Protein AF-A0AAV6ZUX5-F1 (afdb_monomer)

Nearest PDB structures (foldseek):
  8rql-assembly1_R  TM=8.426E-01  e=6.046E-04  Homo sapiens
  9iix-assembly1_R  TM=8.375E-01  e=1.359E-03  Homo sapiens
  8vy9-assembly1_R  TM=8.509E-01  e=1.879E-03  Homo sapiens
  8xqr-assembly1_R  TM=8.112E-01  e=4.965E-03  Clostridium perfringens
  8yky-assembly1_R  TM=6.836E-01  e=5.838E-03  Clostridium perfringens

Sequence (154 aa):
MACLVGFTVNLITVAANSMKWKSQRSLQTCDKIVSHLAISRGLYLVSVIFRISIFKFFPRLLKNYIFLSILYVLNMFLFHLSHWIVTVLCVFYCVRIVTYNCALCVFLRSRISTMVPWLVTTSLIMSLLSSLPLALKSINLYLVLQIIFFISIL

Radius of gyration: 20.75 Å; Cα contacts (8 Å, |Δi|>4): 82; chains: 1; bounding box: 53×32×58 Å

Mean predicted aligned error: 13.41 Å

pLDDT: mean 70.7, std 11.01, range [48.31, 89.06]

InterPro domains:
  IPR007960 Taste receptor type 2 [PF05296] (3-137)

Secondary structure (DSSP, 8-state):
-HHHHHHHHHHHHHHHHHHHHHHHS---HHHHHHHHHHHHHHHHHHHHHHHHHHHHH-HHHHT-HHHHHHHHHHHHHHHHHHHHHHHHHHHHHHHHHHTTS-THHHHHHHHHHHHHHHHHHHHHHHHHHHHHHHHHHHHHHHHHHHHHHHHHH-

Foldseek 3Di:
DVLVVLLVVLVVLLVVLVVVCVVVVDDDPLSVLSNVLSVLSNVLSVLVVVVVVCVVPPVVQCVPLVSVLVSVLSNQLSVLLNVLSVVVSVVVVVLVVCVVDDPVNVVCVVCVVVVVVVSVVVSVVVSCVVSVVSSVVSVVVVVVVVVVVVVVVD

Structure (mmCIF, N/CA/C/O backbone):
data_AF-A0AAV6ZUX5-F1
#
_entry.id   AF-A0AAV6ZUX5-F1
#
loop_
_atom_site.group_PDB
_atom_site.id
_atom_site.type_symbol
_atom_site.label_atom_id
_atom_site.label_alt_id
_atom_site.label_comp_id
_atom_site.label_asym_id
_atom_site.label_entity_id
_atom_site.label_seq_id
_atom_site.pdbx_PDB_ins_code
_atom_site.Cartn_x
_atom_site.Cartn_y
_atom_site.Cartn_z
_atom_site.occupancy
_atom_site.B_iso_or_equiv
_atom_site.auth_seq_id
_atom_site.auth_com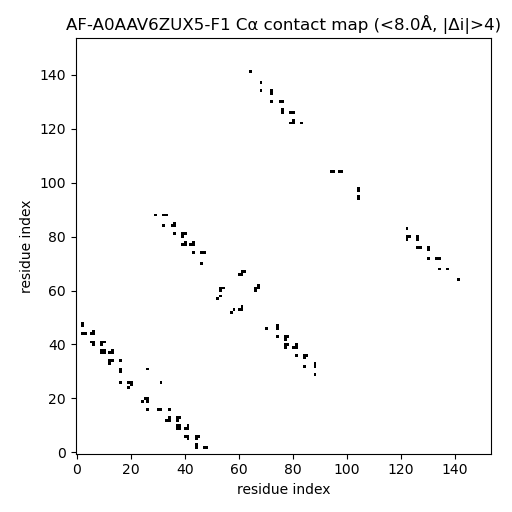p_id
_atom_site.auth_asym_id
_atom_site.auth_atom_id
_atom_site.pdbx_PDB_model_num
ATOM 1 N N . MET A 1 1 ? -12.814 0.149 -17.369 1.00 65.44 1 MET A N 1
ATOM 2 C CA . MET A 1 1 ? -13.900 0.601 -16.470 1.00 65.44 1 MET A CA 1
ATOM 3 C C . MET A 1 1 ? -13.677 0.161 -15.022 1.00 65.44 1 MET A C 1
ATOM 5 O O . MET A 1 1 ? -13.545 1.031 -14.173 1.00 65.44 1 MET A O 1
ATOM 9 N N . ALA A 1 2 ? -13.530 -1.139 -14.727 1.00 80.44 2 ALA A N 1
ATOM 10 C CA . ALA A 1 2 ? -13.401 -1.641 -13.347 1.00 80.44 2 ALA A CA 1
ATOM 11 C C . ALA A 1 2 ? -12.254 -1.016 -12.516 1.00 80.44 2 ALA A C 1
ATOM 13 O O . ALA A 1 2 ? -12.463 -0.659 -11.360 1.00 80.44 2 ALA A O 1
ATOM 14 N N . CYS A 1 3 ? -11.061 -0.817 -13.096 1.00 78.38 3 CYS A N 1
ATOM 15 C CA . CYS A 1 3 ? -9.922 -0.245 -12.362 1.00 78.38 3 CYS A CA 1
ATOM 16 C C . CYS A 1 3 ? -10.137 1.219 -11.947 1.00 78.38 3 CYS A C 1
ATOM 18 O O . CYS A 1 3 ? -9.718 1.611 -10.863 1.00 78.38 3 CYS A O 1
ATOM 20 N N . LEU A 1 4 ? -10.807 2.009 -12.793 1.00 79.88 4 LEU A N 1
ATOM 21 C CA . LEU A 1 4 ? -11.113 3.414 -12.511 1.00 79.88 4 LEU A CA 1
ATOM 22 C C . LEU A 1 4 ? -12.135 3.521 -11.382 1.00 79.88 4 LEU A C 1
ATOM 24 O O . LEU A 1 4 ? -11.906 4.252 -10.428 1.00 79.88 4 LEU A O 1
ATOM 28 N N . VAL A 1 5 ? -13.199 2.716 -11.441 1.00 86.56 5 VAL A N 1
ATOM 29 C CA . VAL A 1 5 ? -14.205 2.644 -10.371 1.00 86.56 5 VAL A CA 1
ATOM 30 C C . VAL A 1 5 ? -13.550 2.238 -9.051 1.00 86.56 5 VAL A C 1
ATOM 32 O O . VAL A 1 5 ? -13.749 2.900 -8.035 1.00 86.56 5 VAL A O 1
ATOM 35 N N . GLY A 1 6 ? -12.707 1.201 -9.071 1.00 84.50 6 GLY A N 1
ATOM 36 C CA . GLY A 1 6 ? -11.958 0.779 -7.890 1.00 84.50 6 GLY A CA 1
ATOM 37 C C . GLY A 1 6 ? -11.073 1.894 -7.330 1.00 84.50 6 GLY A C 1
ATOM 38 O O . GLY A 1 6 ? -11.035 2.096 -6.119 1.00 84.50 6 GLY A O 1
ATOM 39 N N . PHE A 1 7 ? -10.380 2.647 -8.186 1.00 85.94 7 PHE A N 1
ATOM 40 C CA . PHE A 1 7 ? -9.525 3.749 -7.749 1.00 85.94 7 PHE A CA 1
ATOM 41 C C . PHE A 1 7 ? -10.353 4.863 -7.101 1.00 85.94 7 PHE A C 1
ATOM 43 O O . PHE A 1 7 ? -10.042 5.279 -5.986 1.00 85.94 7 PHE A O 1
ATOM 50 N N . THR A 1 8 ? -11.449 5.275 -7.743 1.00 86.12 8 THR A N 1
ATOM 51 C CA . THR A 1 8 ? -12.352 6.311 -7.232 1.00 86.12 8 THR A CA 1
ATOM 52 C C . THR A 1 8 ? -12.942 5.932 -5.873 1.00 86.12 8 THR A C 1
ATOM 54 O O . THR A 1 8 ? -12.922 6.746 -4.954 1.00 86.12 8 THR A O 1
ATOM 57 N N . VAL A 1 9 ? -13.400 4.690 -5.696 1.00 89.00 9 VAL A N 1
ATOM 58 C CA . VAL A 1 9 ? -13.960 4.218 -4.415 1.00 89.00 9 VAL A CA 1
ATOM 59 C C . VAL A 1 9 ? -12.911 4.232 -3.298 1.00 89.00 9 VAL A C 1
ATOM 61 O O . VAL A 1 9 ? -13.180 4.710 -2.192 1.00 89.00 9 VAL A O 1
ATOM 64 N N . ASN A 1 10 ? -11.697 3.749 -3.579 1.00 88.56 10 ASN A N 1
ATOM 65 C CA . ASN A 1 10 ? -10.609 3.776 -2.601 1.00 88.56 10 ASN A CA 1
ATOM 66 C C . ASN A 1 10 ? -10.205 5.221 -2.255 1.00 88.56 10 ASN A C 1
ATOM 68 O O . ASN A 1 10 ? -9.991 5.529 -1.083 1.00 88.56 10 ASN A O 1
ATOM 72 N N . LEU A 1 11 ? -10.182 6.126 -3.239 1.00 89.06 11 LEU A N 1
ATOM 73 C CA . LEU A 1 11 ? -9.889 7.545 -3.032 1.00 89.06 11 LEU A CA 1
ATOM 74 C C . LEU A 1 11 ? -10.937 8.225 -2.139 1.00 89.06 11 LEU A C 1
ATOM 76 O O . LEU A 1 11 ? -10.575 8.914 -1.186 1.00 89.06 11 LEU A O 1
ATOM 80 N N . ILE A 1 12 ? -12.227 7.982 -2.395 1.00 89.06 12 ILE A N 1
ATOM 81 C CA . ILE A 1 12 ? -13.328 8.500 -1.567 1.00 89.06 12 ILE A CA 1
ATOM 82 C C . ILE A 1 12 ? -13.199 7.992 -0.126 1.00 89.06 12 ILE A C 1
ATOM 84 O O . ILE A 1 12 ? -13.364 8.764 0.816 1.00 89.06 12 ILE A O 1
ATOM 88 N N . THR A 1 13 ? -12.843 6.719 0.058 1.00 88.00 13 THR A N 1
ATOM 89 C CA . THR A 1 13 ? -12.657 6.117 1.390 1.00 88.00 13 THR A CA 1
ATOM 90 C C . THR A 1 13 ? -11.538 6.812 2.173 1.00 88.00 13 THR A C 1
ATOM 92 O O . THR A 1 13 ? -11.719 7.172 3.339 1.00 88.00 13 THR A O 1
ATOM 95 N N . VAL A 1 14 ? -10.394 7.067 1.528 1.00 88.94 14 VAL A N 1
ATOM 96 C CA . VAL A 1 14 ? -9.266 7.789 2.144 1.00 88.94 14 VAL A CA 1
ATOM 97 C C . VAL A 1 14 ? -9.637 9.236 2.467 1.00 88.94 14 VAL A C 1
ATOM 99 O O . VAL A 1 14 ? -9.303 9.726 3.551 1.00 88.94 14 VAL A O 1
ATOM 102 N N . ALA A 1 15 ? -10.351 9.916 1.567 1.00 88.25 15 ALA A N 1
ATOM 103 C CA . ALA A 1 15 ? -10.801 11.287 1.780 1.00 88.25 15 ALA A CA 1
ATOM 104 C C . ALA A 1 15 ? -11.783 11.376 2.958 1.00 88.25 15 ALA A C 1
ATOM 106 O O . ALA A 1 15 ? -11.604 12.205 3.851 1.00 88.25 15 ALA A O 1
ATOM 107 N N . ALA A 1 16 ? -12.768 10.477 3.018 1.00 87.31 16 ALA A N 1
ATOM 108 C CA . ALA A 1 16 ? -13.743 10.412 4.102 1.00 87.31 16 ALA A CA 1
AT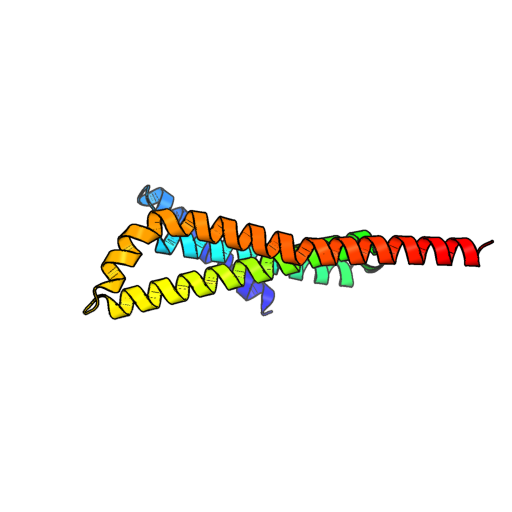OM 109 C C . ALA A 1 16 ? -13.073 10.180 5.465 1.00 87.31 16 ALA A C 1
ATOM 111 O O . ALA A 1 16 ? -13.369 10.887 6.432 1.00 87.31 16 ALA A O 1
ATOM 112 N N . ASN A 1 17 ? -12.122 9.246 5.542 1.00 85.12 17 ASN A N 1
ATOM 113 C CA . ASN A 1 17 ? -11.399 8.975 6.785 1.00 85.12 17 ASN A CA 1
ATOM 114 C C . ASN A 1 17 ? -10.458 10.127 7.175 1.00 85.12 17 ASN A C 1
ATOM 116 O O . ASN A 1 17 ? -10.343 10.451 8.355 1.00 85.12 17 ASN A O 1
ATOM 120 N N . SER A 1 18 ? -9.847 10.808 6.205 1.00 82.19 18 SER A N 1
ATOM 121 C CA . SER A 1 18 ? -9.047 12.015 6.461 1.00 82.19 18 SER A CA 1
ATOM 122 C C . SER A 1 18 ? -9.899 13.171 7.002 1.00 82.19 18 SER A C 1
ATOM 124 O O . SER A 1 18 ? -9.487 13.861 7.935 1.00 82.19 18 SER A O 1
ATOM 126 N N . MET A 1 19 ? -11.115 13.359 6.477 1.00 84.12 19 MET A N 1
ATOM 127 C CA . MET A 1 19 ? -12.057 14.368 6.979 1.00 84.12 19 MET A CA 1
ATOM 128 C C . MET A 1 19 ? -12.526 14.054 8.404 1.00 84.12 19 MET A C 1
ATOM 130 O O . MET A 1 19 ? -12.530 14.947 9.254 1.00 84.12 19 MET A O 1
ATOM 134 N N . LYS A 1 20 ? -12.842 12.785 8.700 1.00 84.62 20 LYS A N 1
ATOM 135 C CA . LYS A 1 20 ? -13.159 12.337 10.067 1.00 84.62 20 LYS A CA 1
ATOM 136 C C . LYS A 1 20 ? -12.007 12.602 11.028 1.00 84.62 20 LYS A C 1
ATOM 138 O O . LYS A 1 20 ? -12.232 13.129 12.112 1.00 84.62 20 LYS A O 1
ATOM 143 N N . TRP A 1 21 ? -10.774 12.305 10.618 1.00 82.69 21 TRP A N 1
ATOM 144 C CA . TRP A 1 21 ? -9.594 12.587 11.433 1.00 82.69 21 TRP A CA 1
ATOM 145 C C . TRP A 1 21 ? -9.432 14.079 11.719 1.00 82.69 21 TRP A C 1
ATOM 147 O O . TRP A 1 21 ? -9.181 14.459 12.861 1.00 82.69 21 TRP A O 1
ATOM 157 N N . LYS A 1 22 ? -9.635 14.932 10.709 1.00 81.88 22 LYS A N 1
ATOM 158 C CA . LYS A 1 22 ? -9.562 16.389 10.866 1.00 81.88 22 LYS A CA 1
ATOM 159 C C . LYS A 1 22 ? -10.640 16.923 11.817 1.00 81.88 22 LYS A C 1
ATOM 161 O O . LYS A 1 22 ? -10.363 17.842 12.580 1.00 81.88 22 LYS A O 1
ATOM 166 N N . SER A 1 23 ? -11.838 16.337 11.789 1.00 84.25 23 SER A N 1
ATOM 167 C CA . SER A 1 23 ? -12.966 16.728 12.644 1.00 84.25 23 SER A CA 1
ATOM 168 C C . SER A 1 23 ? -12.839 16.215 14.086 1.00 84.25 23 SER A C 1
ATOM 170 O O . SER A 1 23 ? -13.053 16.977 15.021 1.00 84.25 23 SER A O 1
ATOM 172 N N . GLN A 1 24 ? -12.466 14.948 14.284 1.00 80.88 24 GLN A N 1
ATOM 173 C CA . GLN A 1 24 ? -12.505 14.275 15.592 1.00 80.88 24 GLN A CA 1
ATOM 174 C C . GLN A 1 24 ? -11.127 14.162 16.270 1.00 80.88 24 GLN A C 1
ATOM 176 O O . GLN A 1 24 ? -11.029 13.628 17.375 1.00 80.88 24 GLN A O 1
ATOM 181 N N . ARG A 1 25 ? -10.046 14.596 15.596 1.00 73.12 25 ARG A N 1
ATOM 182 C CA . ARG A 1 25 ? -8.616 14.455 15.970 1.00 73.12 25 ARG A CA 1
ATOM 183 C C . ARG A 1 25 ? -8.137 13.041 16.324 1.00 73.12 25 ARG A C 1
ATOM 185 O O . ARG A 1 25 ? -6.951 12.833 16.570 1.00 73.12 25 ARG A O 1
ATOM 192 N N . SER A 1 26 ? -9.013 12.048 16.276 1.00 71.25 26 SER A N 1
ATOM 193 C CA . SER A 1 26 ? -8.722 10.643 16.509 1.00 71.25 26 SER A CA 1
ATOM 194 C C . SER A 1 26 ? -9.520 9.796 15.522 1.00 71.25 26 SER A C 1
ATOM 196 O O . SER A 1 26 ? -10.641 10.132 15.154 1.00 71.25 26 SER A O 1
ATOM 198 N N . LEU A 1 27 ? -8.906 8.716 15.044 1.00 73.88 27 LEU A N 1
ATOM 199 C CA . LEU A 1 27 ? -9.560 7.717 14.203 1.00 73.88 27 LEU A CA 1
ATOM 200 C C . LEU A 1 27 ? -9.707 6.436 15.009 1.00 73.88 27 LEU A C 1
ATOM 202 O O . LEU A 1 27 ? -8.740 5.998 15.648 1.00 73.88 27 LEU A O 1
ATOM 206 N N . GLN A 1 28 ? -10.882 5.811 14.932 1.00 75.44 28 GLN A N 1
ATOM 207 C CA . GLN A 1 28 ? -11.065 4.470 15.471 1.00 75.44 28 GLN A CA 1
ATOM 208 C C . GLN A 1 28 ? -10.094 3.504 14.780 1.00 75.44 28 GLN A C 1
ATOM 210 O O . GLN A 1 28 ? -9.753 3.669 13.607 1.00 75.44 28 GLN A O 1
ATOM 215 N N . THR A 1 29 ? -9.649 2.468 15.492 1.00 69.56 29 THR A N 1
ATOM 216 C CA . THR A 1 29 ? -8.701 1.477 14.953 1.00 69.56 29 THR A CA 1
ATOM 217 C C . THR A 1 29 ? -9.207 0.843 13.653 1.00 69.56 29 THR A C 1
ATOM 219 O O . THR A 1 29 ? -8.424 0.629 12.733 1.00 69.56 29 THR A O 1
ATOM 222 N N . CYS A 1 30 ? -10.522 0.636 13.532 1.00 70.88 30 CYS A N 1
ATOM 223 C CA . CYS A 1 30 ? -11.160 0.151 12.309 1.00 70.88 30 CYS A CA 1
ATOM 224 C C . CYS A 1 30 ? -10.968 1.120 11.130 1.00 70.88 30 CYS A C 1
ATOM 226 O O . CYS A 1 30 ? -10.514 0.704 10.067 1.00 70.88 30 CYS A O 1
ATOM 228 N N . ASP A 1 31 ? -11.232 2.416 11.325 1.00 76.00 31 ASP A N 1
ATOM 229 C CA . ASP A 1 31 ? -11.064 3.429 10.276 1.00 76.00 31 ASP A CA 1
ATOM 230 C C . ASP A 1 31 ? -9.593 3.562 9.851 1.00 76.00 31 ASP A C 1
ATOM 232 O O . ASP A 1 31 ? -9.298 3.771 8.675 1.00 76.00 31 ASP A O 1
ATOM 236 N N . LYS A 1 32 ? -8.647 3.368 10.781 1.00 76.38 32 LYS A N 1
ATOM 237 C CA . LYS A 1 32 ? -7.208 3.330 10.466 1.00 76.38 32 LYS A CA 1
ATOM 238 C C . LYS A 1 32 ? -6.846 2.148 9.563 1.00 76.38 32 LYS A C 1
ATOM 240 O O . LYS A 1 32 ? -6.117 2.349 8.590 1.00 76.38 32 LYS A O 1
ATOM 245 N N . ILE A 1 33 ? -7.346 0.945 9.858 1.00 75.69 33 ILE A N 1
ATOM 246 C CA . ILE A 1 33 ? -7.097 -0.261 9.046 1.00 75.69 33 ILE A CA 1
ATOM 247 C C . ILE A 1 33 ? -7.731 -0.101 7.657 1.00 75.69 33 ILE A C 1
ATOM 249 O O . ILE A 1 33 ? -7.073 -0.356 6.649 1.00 75.69 33 ILE A O 1
ATOM 253 N N . VAL A 1 34 ? -8.972 0.392 7.591 1.00 79.06 34 VAL A N 1
ATOM 254 C CA . VAL A 1 34 ? -9.675 0.656 6.325 1.00 79.06 34 VAL A CA 1
ATOM 255 C C . VAL A 1 34 ? -8.938 1.702 5.483 1.00 79.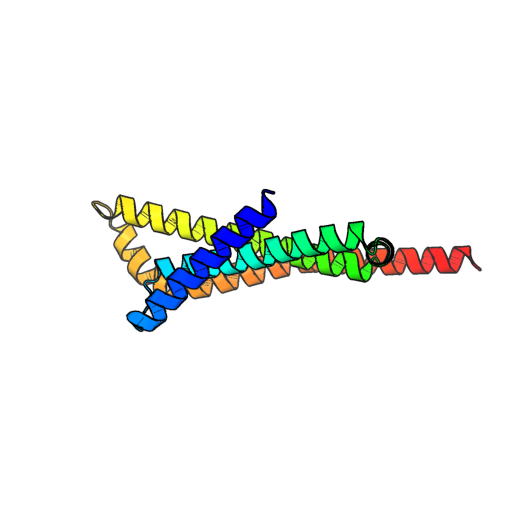06 34 VAL A C 1
ATOM 257 O O . VAL A 1 34 ? -8.796 1.515 4.276 1.00 79.06 34 VAL A O 1
ATOM 260 N N . SER A 1 35 ? -8.394 2.758 6.094 1.00 78.38 35 SER A N 1
ATOM 261 C CA . SER A 1 35 ? -7.552 3.728 5.381 1.00 78.38 35 SER A CA 1
ATOM 262 C C . SER A 1 35 ? -6.285 3.097 4.805 1.00 78.38 35 SER A C 1
ATOM 264 O O . SER A 1 35 ? -5.967 3.342 3.645 1.00 78.38 35 SER A O 1
ATOM 266 N N . HIS A 1 36 ? -5.578 2.256 5.568 1.00 78.19 36 HIS A N 1
ATOM 267 C CA . HIS A 1 36 ? -4.383 1.565 5.064 1.00 78.19 36 HIS A CA 1
ATOM 268 C C . HIS A 1 36 ? -4.723 0.624 3.903 1.00 78.19 36 HIS A C 1
ATOM 270 O O . HIS A 1 36 ? -4.006 0.594 2.900 1.00 78.19 36 HIS A O 1
ATOM 276 N N . LEU A 1 37 ? -5.847 -0.094 4.001 1.00 79.56 37 LEU A N 1
ATOM 277 C CA . LEU A 1 37 ? -6.347 -0.943 2.924 1.00 79.56 37 LEU A CA 1
ATOM 278 C C . LEU A 1 37 ? -6.641 -0.135 1.656 1.00 79.56 37 LEU A C 1
ATOM 280 O O . LEU A 1 37 ? -6.216 -0.522 0.566 1.00 79.56 37 LEU A O 1
ATOM 284 N N . ALA A 1 38 ? -7.357 0.982 1.800 1.00 86.38 38 ALA A N 1
ATOM 285 C CA . ALA A 1 38 ? -7.750 1.837 0.688 1.00 86.38 38 ALA A CA 1
ATOM 286 C C . ALA A 1 38 ? -6.530 2.474 0.002 1.00 86.38 38 ALA A C 1
ATOM 288 O O . ALA A 1 38 ? -6.464 2.495 -1.226 1.00 86.38 38 ALA A O 1
ATOM 289 N N . ILE A 1 39 ? -5.523 2.906 0.770 1.00 82.81 39 ILE A N 1
ATOM 290 C CA . ILE A 1 39 ? -4.253 3.414 0.228 1.00 82.81 39 ILE A CA 1
ATOM 291 C C . ILE A 1 39 ? -3.518 2.308 -0.539 1.00 82.81 39 ILE A C 1
ATOM 293 O O . ILE A 1 39 ? -3.154 2.507 -1.697 1.00 82.81 39 ILE A O 1
ATOM 297 N N . SER A 1 40 ? -3.342 1.128 0.064 1.00 77.69 40 SER A N 1
ATOM 298 C CA . SER A 1 40 ? -2.655 -0.006 -0.572 1.00 77.69 40 SER A CA 1
ATOM 299 C C . SER A 1 40 ? -3.325 -0.425 -1.887 1.00 77.69 40 SER A C 1
ATOM 301 O O . SER A 1 40 ? -2.658 -0.539 -2.920 1.00 77.69 40 SER A O 1
ATOM 303 N N . ARG A 1 41 ? -4.656 -0.583 -1.884 1.00 82.25 41 ARG A N 1
ATOM 304 C CA . ARG A 1 41 ? -5.429 -0.924 -3.089 1.00 82.25 41 ARG A CA 1
ATOM 305 C C . ARG A 1 41 ? -5.430 0.195 -4.124 1.00 82.25 41 ARG A C 1
ATOM 307 O O . ARG A 1 41 ? -5.361 -0.092 -5.317 1.00 82.25 41 ARG A O 1
ATOM 314 N N . GLY A 1 42 ? -5.475 1.451 -3.686 1.00 82.88 42 GLY A N 1
ATOM 315 C CA . GLY A 1 42 ? -5.357 2.613 -4.561 1.00 82.88 42 GLY A CA 1
ATOM 316 C C . GLY A 1 42 ? -4.027 2.620 -5.311 1.00 82.88 42 GLY A C 1
ATOM 317 O O . GLY A 1 42 ? -4.021 2.697 -6.538 1.00 82.88 42 GLY A O 1
ATOM 318 N N . LEU A 1 43 ? -2.910 2.444 -4.599 1.00 81.50 43 LEU A N 1
ATOM 319 C CA . LEU A 1 43 ? -1.570 2.369 -5.193 1.00 81.50 43 LEU A CA 1
ATOM 320 C C . LEU A 1 43 ? -1.434 1.196 -6.172 1.00 81.50 43 LEU A C 1
ATOM 322 O O . LEU A 1 43 ? -0.876 1.363 -7.258 1.00 81.50 43 LEU A O 1
ATOM 326 N N . TYR A 1 44 ? -1.985 0.029 -5.828 1.00 80.88 44 TYR A N 1
ATOM 327 C CA . TYR A 1 44 ? -2.020 -1.121 -6.732 1.00 80.88 44 TYR A CA 1
ATOM 328 C C . TYR A 1 44 ? -2.768 -0.791 -8.033 1.00 80.88 44 TYR A C 1
ATOM 330 O O . TYR A 1 44 ? -2.247 -1.009 -9.126 1.00 80.88 44 TYR A O 1
ATOM 338 N N . LEU A 1 45 ? -3.965 -0.207 -7.931 1.00 84.50 45 LEU A N 1
ATOM 339 C CA . LEU A 1 45 ? -4.778 0.158 -9.094 1.00 84.50 45 LEU A CA 1
ATOM 340 C C . LEU A 1 45 ? -4.106 1.222 -9.965 1.00 84.50 45 LEU A C 1
ATOM 342 O O . LEU A 1 45 ? -4.138 1.099 -11.189 1.00 84.50 45 LEU A O 1
ATOM 346 N N . VAL A 1 46 ? -3.446 2.213 -9.361 1.00 86.06 46 VAL A N 1
ATOM 347 C CA . VAL A 1 46 ? -2.630 3.197 -10.092 1.00 86.06 46 VAL A CA 1
ATOM 348 C C . VAL A 1 46 ? -1.499 2.501 -10.847 1.00 86.06 46 VAL A C 1
ATOM 350 O O . VAL A 1 46 ? -1.304 2.775 -12.028 1.00 86.06 46 VAL A O 1
ATOM 353 N N . SER A 1 47 ? -0.802 1.553 -10.217 1.00 80.75 47 SER A N 1
ATOM 354 C CA . SER A 1 47 ? 0.278 0.790 -10.857 1.00 80.75 47 SER A CA 1
ATOM 355 C C . SER A 1 47 ? -0.214 -0.079 -12.026 1.00 80.75 47 SER A C 1
ATOM 357 O O . SER A 1 47 ? 0.456 -0.203 -13.056 1.00 80.75 47 SER A O 1
ATOM 359 N N . VAL A 1 48 ? -1.421 -0.643 -11.921 1.00 82.44 48 VAL A N 1
ATOM 360 C CA . VAL A 1 48 ? -2.080 -1.374 -13.017 1.00 82.44 48 VAL A CA 1
ATOM 361 C C . VAL A 1 48 ? -2.449 -0.437 -14.168 1.00 82.44 48 VAL A C 1
ATOM 363 O O . VAL A 1 48 ? -2.108 -0.727 -15.315 1.00 82.44 48 VAL A O 1
ATOM 366 N N . ILE A 1 49 ? -3.091 0.700 -13.880 1.00 86.25 49 ILE A N 1
ATOM 367 C CA . ILE A 1 49 ? -3.451 1.704 -14.895 1.00 86.25 49 ILE A CA 1
ATOM 368 C C . ILE A 1 49 ? -2.190 2.221 -15.596 1.00 86.25 49 ILE A C 1
ATOM 370 O O . ILE A 1 49 ? -2.156 2.297 -16.822 1.00 86.25 49 ILE A O 1
ATOM 374 N N . PHE A 1 50 ? -1.130 2.496 -14.837 1.00 84.06 50 PHE A N 1
ATOM 375 C CA . PHE A 1 50 ? 0.155 2.942 -15.364 1.00 84.06 50 PHE A CA 1
ATOM 376 C C . PHE A 1 50 ? 0.772 1.921 -16.327 1.00 84.06 50 P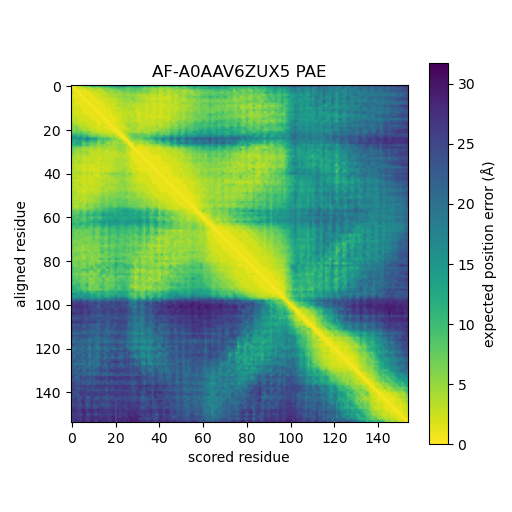HE A C 1
ATOM 378 O O . PHE A 1 50 ? 1.176 2.290 -17.429 1.00 84.06 50 PHE A O 1
ATOM 385 N N . ARG A 1 51 ? 0.771 0.625 -15.982 1.00 80.38 51 ARG A N 1
ATOM 386 C CA . ARG A 1 51 ? 1.235 -0.437 -16.894 1.00 80.38 51 ARG A CA 1
ATOM 387 C C . ARG A 1 51 ? 0.426 -0.507 -18.184 1.00 80.38 51 ARG A C 1
ATOM 389 O O . ARG A 1 51 ? 1.020 -0.624 -19.252 1.00 80.38 51 ARG A O 1
ATOM 396 N N . ILE A 1 52 ? -0.902 -0.420 -18.098 1.00 84.12 52 ILE A N 1
ATOM 397 C CA . ILE A 1 52 ? -1.784 -0.436 -19.277 1.00 84.12 52 ILE A CA 1
ATOM 398 C C . ILE A 1 52 ? -1.489 0.774 -20.176 1.00 84.12 52 ILE A C 1
ATOM 400 O O . ILE A 1 52 ? -1.393 0.631 -21.396 1.00 84.12 52 ILE A O 1
ATOM 404 N N . SER A 1 53 ? -1.283 1.952 -19.584 1.00 84.06 53 SER A N 1
ATOM 405 C CA . SER A 1 53 ? -0.905 3.163 -20.315 1.00 84.06 53 SER A CA 1
ATOM 406 C C . SER A 1 53 ? 0.458 3.018 -20.996 1.00 84.06 53 SER A C 1
ATOM 408 O O . SER A 1 53 ? 0.571 3.307 -22.185 1.00 84.06 53 SER A O 1
ATOM 410 N N . ILE A 1 54 ? 1.482 2.505 -20.304 1.00 82.00 54 ILE A N 1
ATOM 411 C CA . ILE A 1 54 ? 2.797 2.258 -20.918 1.00 82.00 54 ILE A CA 1
ATOM 412 C C . ILE A 1 54 ? 2.683 1.247 -22.058 1.00 82.00 54 ILE A C 1
ATOM 414 O O . ILE A 1 54 ? 3.270 1.464 -23.112 1.00 82.00 54 ILE A O 1
ATOM 418 N N . PHE A 1 55 ? 1.909 0.175 -21.890 1.00 80.56 55 PHE A N 1
ATOM 419 C CA . PHE A 1 55 ? 1.702 -0.808 -22.953 1.00 80.56 55 PHE A CA 1
ATOM 420 C C . PHE A 1 55 ? 1.120 -0.176 -24.218 1.00 80.56 55 PHE A C 1
ATOM 422 O O . PHE A 1 55 ? 1.558 -0.492 -25.322 1.00 80.56 55 PHE A O 1
ATOM 429 N N . LYS A 1 56 ? 0.178 0.755 -24.053 1.00 82.25 56 LYS A N 1
ATOM 430 C CA . LYS A 1 56 ? -0.509 1.408 -25.167 1.00 82.25 56 LYS A CA 1
ATOM 431 C C . LYS A 1 56 ? 0.322 2.506 -25.837 1.00 82.25 56 LYS A C 1
ATOM 433 O O . LYS A 1 56 ? 0.302 2.608 -27.058 1.00 82.25 56 LYS A O 1
ATOM 438 N N . PHE A 1 57 ? 1.026 3.327 -25.058 1.00 83.75 57 PHE A N 1
ATOM 439 C CA . PHE A 1 57 ? 1.718 4.520 -25.567 1.00 83.75 57 PHE A CA 1
ATOM 440 C C . PHE A 1 57 ? 3.224 4.319 -25.773 1.00 83.75 57 PHE A C 1
ATOM 442 O O . PHE A 1 57 ? 3.806 4.913 -26.676 1.00 83.75 57 PHE A O 1
ATOM 449 N N . PHE A 1 58 ? 3.864 3.464 -24.973 1.00 81.25 58 PHE A N 1
ATOM 450 C CA . PHE A 1 58 ? 5.316 3.263 -24.972 1.00 81.25 58 PHE A CA 1
ATOM 451 C C . PHE A 1 58 ? 5.701 1.779 -24.818 1.00 81.25 58 PHE A C 1
ATOM 453 O O . PHE A 1 58 ? 6.430 1.414 -23.890 1.00 81.25 58 PHE A O 1
ATOM 460 N N . PRO A 1 59 ? 5.287 0.894 -25.747 1.00 77.25 59 PRO A N 1
ATOM 461 C CA . PRO A 1 59 ? 5.529 -0.548 -25.636 1.00 77.25 59 PRO A CA 1
ATOM 462 C C . PRO A 1 59 ? 7.022 -0.917 -25.591 1.00 77.25 59 PRO A C 1
ATOM 464 O O . PRO A 1 59 ? 7.390 -1.962 -25.058 1.00 77.25 59 PRO A O 1
ATOM 467 N N . ARG A 1 60 ? 7.913 -0.049 -26.098 1.00 74.94 60 ARG A N 1
ATOM 468 C CA . ARG A 1 60 ? 9.373 -0.242 -26.023 1.00 74.94 60 ARG A CA 1
ATOM 469 C C . ARG A 1 60 ? 9.907 -0.197 -24.589 1.00 74.94 60 ARG A C 1
ATOM 471 O O . ARG A 1 60 ? 10.864 -0.902 -24.300 1.00 74.94 60 ARG A O 1
ATOM 478 N N . LEU A 1 61 ? 9.280 0.561 -23.686 1.00 68.56 61 LEU A N 1
ATOM 479 C CA . LEU A 1 61 ? 9.692 0.613 -22.277 1.00 68.56 61 LEU A CA 1
ATOM 480 C C . LEU A 1 61 ? 9.406 -0.708 -21.549 1.00 68.56 61 LEU A C 1
ATOM 482 O O . LEU A 1 61 ? 10.160 -1.088 -20.660 1.00 68.56 61 LEU A O 1
ATOM 486 N N . LEU A 1 62 ? 8.378 -1.454 -21.968 1.00 67.25 62 LEU A N 1
ATOM 487 C CA . LEU A 1 62 ? 8.089 -2.793 -21.435 1.00 67.25 62 LEU A CA 1
ATOM 488 C C . LEU A 1 62 ? 9.034 -3.875 -21.969 1.00 67.25 62 LEU A C 1
ATOM 490 O O . LEU A 1 62 ? 9.098 -4.950 -21.383 1.00 67.25 62 LEU A O 1
ATOM 494 N N . LYS A 1 63 ? 9.790 -3.607 -23.044 1.00 69.38 63 LYS A N 1
ATOM 495 C CA . LYS A 1 63 ? 10.873 -4.503 -23.485 1.00 69.38 63 LYS A CA 1
ATOM 496 C C . LYS A 1 63 ? 12.097 -4.427 -22.571 1.00 69.38 63 LYS A C 1
ATOM 498 O O . LYS A 1 63 ? 12.925 -5.331 -22.607 1.00 69.38 63 LYS A O 1
ATOM 503 N N . ASN A 1 64 ? 12.219 -3.379 -21.751 1.00 78.25 64 ASN A N 1
ATOM 504 C CA . ASN A 1 64 ? 13.272 -3.309 -20.750 1.00 78.25 64 ASN A CA 1
ATOM 505 C C . ASN A 1 64 ? 12.926 -4.243 -19.580 1.00 78.25 64 ASN A C 1
ATOM 507 O O . ASN A 1 64 ? 12.061 -3.947 -18.752 1.00 78.25 64 ASN A O 1
ATOM 511 N N . TYR A 1 65 ? 13.626 -5.374 -19.525 1.00 69.25 65 TYR A N 1
ATOM 512 C CA . TYR A 1 65 ? 13.414 -6.422 -18.532 1.00 69.25 65 TYR A CA 1
ATOM 513 C C . TYR A 1 65 ? 13.566 -5.922 -17.087 1.00 69.25 65 TYR A C 1
ATOM 515 O O . TYR A 1 65 ? 12.785 -6.308 -16.219 1.00 69.25 65 TYR A O 1
ATOM 523 N N . ILE A 1 66 ? 14.516 -5.015 -16.831 1.00 73.00 66 ILE A N 1
ATOM 524 C CA . ILE A 1 66 ? 14.758 -4.456 -15.492 1.00 73.00 66 ILE A CA 1
ATOM 525 C C . ILE A 1 66 ? 13.538 -3.647 -15.038 1.00 73.00 66 ILE A C 1
ATOM 527 O O . ILE A 1 66 ? 13.018 -3.848 -13.941 1.00 73.00 66 ILE A O 1
ATOM 531 N N . PHE A 1 67 ? 13.030 -2.779 -15.914 1.00 74.62 67 PHE A N 1
ATOM 532 C CA . PHE A 1 67 ? 11.852 -1.959 -15.637 1.00 74.62 67 PHE A CA 1
ATOM 533 C C . PHE A 1 67 ? 10.592 -2.814 -15.422 1.00 74.62 67 PHE A C 1
ATOM 535 O O . PHE A 1 67 ? 9.827 -2.580 -14.482 1.00 74.62 67 PHE A O 1
ATOM 542 N N . LEU A 1 68 ? 10.403 -3.846 -16.251 1.00 73.88 68 LEU A N 1
ATOM 543 C CA . LEU A 1 68 ? 9.290 -4.785 -16.122 1.00 73.88 68 LEU A CA 1
ATOM 544 C C . LEU A 1 68 ? 9.358 -5.577 -14.804 1.00 73.88 68 LEU A C 1
ATOM 546 O O . LEU A 1 68 ? 8.335 -5.724 -14.131 1.00 73.88 68 LEU A O 1
ATOM 550 N N . SER A 1 69 ? 10.549 -6.045 -14.417 1.00 72.44 69 SER A N 1
ATOM 551 C CA . SER A 1 69 ? 10.763 -6.804 -13.179 1.00 72.44 69 SER A CA 1
ATOM 552 C C . SER A 1 69 ? 10.458 -5.954 -11.941 1.00 72.44 69 SER A C 1
ATOM 554 O O . SER A 1 69 ? 9.694 -6.381 -11.074 1.00 72.44 69 SER A O 1
ATOM 556 N N . ILE A 1 70 ? 10.939 -4.705 -11.899 1.00 76.12 70 ILE A N 1
ATOM 557 C CA . ILE A 1 70 ? 10.658 -3.771 -10.795 1.00 76.12 70 ILE A CA 1
ATOM 558 C C . ILE A 1 70 ? 9.150 -3.528 -10.657 1.00 76.12 70 ILE A C 1
ATOM 560 O O . ILE A 1 70 ? 8.595 -3.634 -9.559 1.00 76.12 70 ILE A O 1
ATOM 564 N N . LEU A 1 71 ? 8.460 -3.249 -11.768 1.00 74.31 71 LEU A N 1
ATOM 565 C CA . LEU A 1 71 ? 7.009 -3.056 -11.755 1.00 74.31 71 LEU A CA 1
ATOM 566 C C . LEU A 1 71 ? 6.267 -4.314 -11.299 1.00 74.31 71 LEU A C 1
ATOM 568 O O . LEU A 1 71 ? 5.272 -4.209 -10.578 1.00 74.31 71 LEU A O 1
ATOM 572 N N . TYR A 1 72 ? 6.719 -5.496 -11.711 1.00 76.00 72 TYR A N 1
ATOM 573 C CA . TYR A 1 72 ? 6.109 -6.761 -11.319 1.00 76.00 72 TYR A CA 1
ATOM 574 C C . TYR A 1 72 ? 6.249 -7.019 -9.815 1.00 76.00 72 TYR A C 1
ATOM 576 O O . TYR A 1 72 ? 5.245 -7.283 -9.149 1.00 76.00 72 TYR A O 1
ATOM 584 N N . VAL A 1 73 ? 7.457 -6.859 -9.269 1.00 75.38 73 VAL A N 1
ATOM 585 C CA . VAL A 1 73 ? 7.737 -7.009 -7.833 1.00 75.38 73 VAL A CA 1
ATOM 586 C C . VAL A 1 73 ? 6.897 -6.034 -7.007 1.00 75.38 73 VAL A C 1
ATOM 588 O O . VAL A 1 73 ? 6.239 -6.447 -6.051 1.00 75.38 73 VAL A O 1
ATOM 591 N N . LEU A 1 74 ? 6.840 -4.763 -7.414 1.00 76.38 74 LEU A N 1
ATOM 592 C CA . LEU A 1 74 ? 6.049 -3.740 -6.726 1.00 76.38 74 LEU A CA 1
ATOM 593 C C . LEU A 1 74 ? 4.548 -4.066 -6.739 1.00 76.38 74 LEU A C 1
ATOM 595 O O . LEU A 1 74 ? 3.865 -3.907 -5.727 1.00 76.38 74 LEU A O 1
ATOM 599 N N . ASN A 1 75 ? 4.022 -4.565 -7.860 1.00 74.88 75 ASN A N 1
ATOM 600 C CA . ASN A 1 75 ? 2.618 -4.967 -7.942 1.00 74.88 75 ASN A CA 1
ATOM 601 C C . ASN A 1 75 ? 2.303 -6.192 -7.081 1.00 74.88 75 ASN A C 1
ATOM 603 O O . ASN A 1 75 ? 1.260 -6.208 -6.429 1.00 74.88 75 ASN A O 1
ATOM 607 N N . MET A 1 76 ? 3.185 -7.194 -7.059 1.00 75.38 76 MET A N 1
ATOM 608 C CA . MET A 1 76 ? 3.015 -8.377 -6.212 1.00 75.38 76 MET A CA 1
ATOM 609 C C . MET A 1 76 ? 3.039 -8.010 -4.730 1.00 75.38 76 MET A C 1
ATOM 611 O O . MET A 1 76 ? 2.165 -8.436 -3.977 1.00 75.38 76 MET A O 1
ATOM 615 N N . PHE A 1 77 ? 3.978 -7.154 -4.328 1.00 72.06 77 PHE A N 1
ATOM 616 C CA . PHE A 1 77 ? 4.057 -6.638 -2.966 1.00 72.06 77 PHE A CA 1
ATOM 617 C C . PHE A 1 77 ? 2.753 -5.944 -2.546 1.00 72.06 77 PHE A C 1
ATOM 619 O O . PHE A 1 77 ? 2.166 -6.293 -1.522 1.00 72.06 77 PHE A O 1
ATOM 626 N N . LEU A 1 78 ? 2.250 -5.009 -3.361 1.00 72.69 78 LEU A N 1
ATOM 627 C CA . LEU A 1 78 ? 1.008 -4.290 -3.060 1.00 72.69 78 LEU A CA 1
ATOM 628 C C . LEU A 1 78 ? -0.213 -5.219 -3.025 1.00 72.69 78 LEU A C 1
ATOM 630 O O . LEU A 1 78 ? -1.084 -5.054 -2.170 1.00 72.69 78 LEU A O 1
ATOM 634 N N . PHE A 1 79 ? -0.271 -6.210 -3.918 1.00 76.38 79 PHE A N 1
ATOM 635 C CA . PHE A 1 79 ? -1.343 -7.201 -3.939 1.00 76.38 79 PHE A CA 1
ATOM 636 C C . PHE A 1 79 ? -1.368 -8.024 -2.648 1.00 76.38 79 PHE A C 1
ATOM 638 O O . PHE A 1 79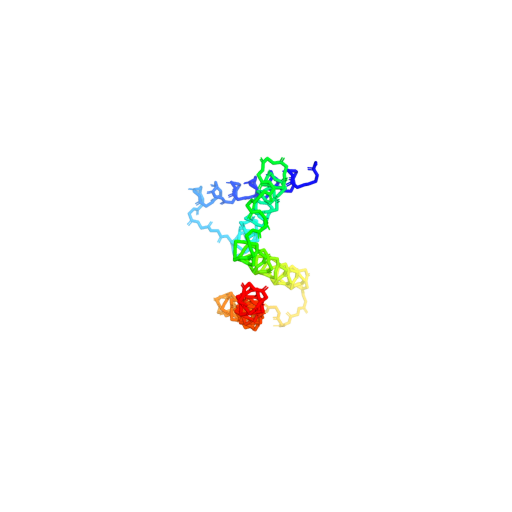 ? -2.404 -8.066 -1.977 1.00 76.38 79 PHE A O 1
ATOM 645 N N . HIS A 1 80 ? -0.229 -8.605 -2.263 1.00 73.50 80 HIS A N 1
ATOM 646 C CA . HIS A 1 80 ? -0.112 -9.374 -1.027 1.00 73.50 80 HIS A CA 1
ATOM 647 C C . HIS A 1 80 ? -0.462 -8.522 0.190 1.00 73.50 80 HIS A C 1
ATOM 649 O O . HIS A 1 80 ? -1.302 -8.931 0.991 1.00 73.50 80 HIS A O 1
ATOM 655 N N . LEU A 1 81 ? 0.100 -7.317 0.295 1.00 72.00 81 LEU A N 1
ATOM 656 C CA . LEU A 1 81 ? -0.169 -6.407 1.405 1.00 72.00 81 LEU A CA 1
ATOM 657 C C . LEU A 1 81 ? -1.668 -6.092 1.532 1.00 72.00 81 LEU A C 1
ATOM 659 O O . LEU A 1 81 ? -2.229 -6.178 2.623 1.00 72.00 81 LEU A O 1
ATOM 663 N N . SER A 1 82 ? -2.347 -5.816 0.415 1.00 75.56 82 SER A N 1
ATOM 664 C CA . SER A 1 82 ? -3.792 -5.572 0.426 1.00 75.56 82 SER A CA 1
ATOM 665 C C . SER A 1 82 ? -4.589 -6.791 0.899 1.00 75.56 82 SER A C 1
ATOM 667 O O . SER A 1 82 ? -5.564 -6.642 1.632 1.00 75.56 82 SER A O 1
ATOM 669 N N . HIS A 1 83 ? -4.162 -7.997 0.521 1.00 70.31 83 HIS A N 1
ATOM 670 C CA . HIS A 1 83 ? -4.826 -9.241 0.894 1.00 70.31 83 HIS A CA 1
ATOM 671 C C . HIS A 1 83 ? -4.682 -9.517 2.396 1.00 70.31 83 HIS A C 1
ATOM 673 O O . HIS A 1 83 ? -5.666 -9.818 3.069 1.00 70.31 83 HIS A O 1
ATOM 679 N N . TRP A 1 84 ? -3.478 -9.317 2.937 1.00 71.75 84 TRP A N 1
ATOM 680 C CA . TRP A 1 84 ? -3.204 -9.427 4.370 1.00 71.75 84 TRP A CA 1
ATOM 681 C C . TRP A 1 84 ? -3.992 -8.406 5.200 1.00 71.75 84 TRP A C 1
ATOM 683 O O . TRP A 1 84 ? -4.490 -8.736 6.272 1.00 71.75 84 TRP A O 1
ATOM 693 N N . ILE A 1 85 ? -4.178 -7.175 4.717 1.00 66.06 85 ILE A N 1
ATOM 694 C CA . ILE A 1 85 ? -5.000 -6.194 5.443 1.00 66.06 85 ILE A CA 1
ATOM 695 C C . ILE A 1 85 ? -6.484 -6.607 5.448 1.00 66.06 85 ILE A C 1
ATOM 697 O O . ILE A 1 85 ? -7.169 -6.418 6.455 1.00 66.06 85 ILE A O 1
ATOM 701 N N . VAL A 1 86 ? -6.990 -7.207 4.362 1.00 73.19 86 VAL A N 1
ATOM 702 C CA . VAL A 1 86 ? -8.372 -7.722 4.306 1.00 73.19 86 VAL A CA 1
ATOM 703 C C . VAL A 1 86 ? -8.592 -8.843 5.315 1.00 73.19 86 VAL A C 1
ATOM 705 O O . VAL A 1 86 ? -9.604 -8.817 6.012 1.00 73.19 86 VAL A O 1
ATOM 708 N N . THR A 1 87 ? -7.666 -9.797 5.440 1.00 73.19 87 THR A N 1
ATOM 709 C CA . THR A 1 87 ? -7.824 -10.899 6.403 1.00 73.19 87 THR A CA 1
ATOM 710 C C . THR A 1 87 ? -7.876 -10.380 7.838 1.00 73.19 87 THR A C 1
ATOM 712 O O . THR A 1 87 ? -8.745 -10.794 8.606 1.00 73.19 87 THR A O 1
ATOM 715 N N . VAL A 1 88 ? -7.037 -9.398 8.182 1.00 68.00 88 VAL A N 1
ATOM 716 C CA . VAL A 1 88 ? -7.077 -8.719 9.489 1.00 68.00 88 VAL A CA 1
ATOM 717 C C . VAL A 1 88 ? -8.415 -8.017 9.717 1.00 68.00 88 VAL A C 1
ATOM 719 O O . VAL A 1 88 ? -8.995 -8.130 10.798 1.00 68.00 88 VAL A O 1
ATOM 722 N N . LEU A 1 89 ? -8.930 -7.318 8.703 1.00 68.38 89 LEU A N 1
ATOM 723 C CA . LEU A 1 89 ? -10.217 -6.632 8.786 1.00 68.38 89 LEU A CA 1
ATOM 724 C C . LEU A 1 89 ? -11.370 -7.631 8.982 1.00 68.38 89 LEU A C 1
ATOM 726 O O . LEU A 1 89 ? -12.231 -7.404 9.829 1.00 68.38 89 LEU A O 1
ATOM 730 N N . CYS A 1 90 ? -11.364 -8.756 8.262 1.00 73.94 90 CYS A N 1
ATOM 731 C CA . CYS A 1 90 ? -12.341 -9.833 8.423 1.00 73.94 90 CYS A CA 1
ATOM 732 C C . CYS A 1 90 ? -12.317 -10.413 9.839 1.00 73.94 90 CYS A C 1
ATOM 734 O O . CYS A 1 90 ? -13.368 -10.499 10.466 1.00 73.94 90 CYS A O 1
ATOM 736 N N . VAL A 1 91 ? -11.138 -10.739 10.380 1.00 69.56 91 VAL A N 1
ATOM 737 C CA . VAL A 1 91 ? -11.010 -11.223 11.766 1.00 69.56 91 VAL A CA 1
ATOM 738 C C . VAL A 1 91 ? -11.543 -10.181 12.753 1.00 69.56 91 VAL A C 1
ATOM 740 O O . VAL A 1 91 ? -12.305 -10.528 13.653 1.00 69.56 91 VAL A O 1
ATOM 743 N N . PHE A 1 92 ? -11.219 -8.899 12.559 1.00 67.50 92 PHE A N 1
ATOM 744 C CA . PHE A 1 92 ? -11.727 -7.813 13.400 1.00 67.50 92 PHE A CA 1
ATOM 745 C C . PHE A 1 92 ? -13.261 -7.704 13.356 1.00 67.50 92 PHE A C 1
ATOM 747 O O . PHE A 1 92 ? -13.896 -7.574 14.404 1.00 67.50 92 PHE A O 1
ATOM 754 N N . TYR A 1 93 ? -13.873 -7.799 12.171 1.00 69.12 93 TYR A N 1
ATOM 755 C CA . TYR A 1 93 ? -15.332 -7.802 12.031 1.00 69.12 93 TYR A CA 1
ATOM 756 C C . TYR A 1 93 ? -15.977 -9.047 12.647 1.00 69.12 93 TYR A C 1
ATOM 758 O O . TYR A 1 93 ? -16.958 -8.901 13.374 1.00 69.12 93 TYR A O 1
ATOM 766 N N . CYS A 1 94 ? -15.418 -10.242 12.439 1.00 67.62 94 CYS A N 1
ATOM 767 C CA . CYS A 1 94 ? -15.906 -11.474 13.067 1.00 67.62 94 CYS A CA 1
ATOM 768 C C . CYS A 1 94 ? -15.905 -11.353 14.597 1.00 67.62 94 CYS A C 1
ATOM 770 O O . CYS A 1 94 ? -16.903 -11.649 15.249 1.00 67.62 94 CYS A O 1
ATOM 772 N N . VAL A 1 95 ? -14.822 -10.827 15.173 1.00 62.03 95 VAL A N 1
ATOM 773 C CA . VAL A 1 95 ? -14.691 -10.589 16.620 1.00 62.03 95 VAL A CA 1
ATOM 774 C C . VAL A 1 95 ? -15.717 -9.566 17.113 1.00 62.03 95 VAL A C 1
ATOM 776 O O . VAL A 1 95 ? -16.293 -9.755 18.181 1.00 62.03 95 VAL A O 1
ATOM 779 N N . ARG A 1 96 ? -15.990 -8.515 16.328 1.00 61.12 96 ARG A N 1
ATOM 780 C CA . ARG A 1 96 ? -16.983 -7.476 16.647 1.00 61.12 96 ARG A CA 1
ATOM 781 C C . ARG A 1 96 ? -18.437 -7.974 16.579 1.00 61.12 96 ARG A C 1
ATOM 783 O O . ARG A 1 96 ? -19.300 -7.453 17.282 1.00 61.12 96 ARG A O 1
ATOM 790 N N . ILE A 1 97 ? -18.724 -8.962 15.739 1.00 65.12 97 ILE A N 1
ATOM 791 C CA . ILE A 1 97 ? -20.056 -9.581 15.646 1.00 65.12 97 ILE A CA 1
ATOM 792 C C . ILE A 1 97 ? -20.257 -10.576 16.800 1.00 65.12 97 ILE A C 1
ATOM 794 O O . ILE A 1 97 ? -21.320 -10.614 17.411 1.00 65.12 97 ILE A O 1
ATOM 798 N N . VAL A 1 98 ? -19.208 -11.322 17.160 1.00 64.94 98 VAL A N 1
ATOM 799 C CA . VAL A 1 98 ? -19.233 -12.335 18.231 1.00 64.94 98 VAL A CA 1
ATOM 800 C C . VAL A 1 98 ? -19.101 -11.720 19.640 1.00 64.94 98 VAL A C 1
ATOM 802 O O . VAL A 1 98 ? -19.381 -12.388 20.635 1.00 64.94 98 VAL A O 1
ATOM 805 N N . THR A 1 99 ? -18.753 -10.430 19.760 1.00 52.56 99 THR A N 1
ATOM 806 C CA . THR A 1 99 ? -18.577 -9.715 21.047 1.00 52.56 99 THR A CA 1
ATOM 807 C C . THR A 1 99 ? -19.789 -9.675 21.972 1.00 52.56 99 THR A C 1
ATOM 809 O O . THR A 1 99 ? -19.628 -9.236 23.107 1.00 52.56 99 THR A O 1
ATOM 812 N N . TYR A 1 100 ? -20.967 -10.140 21.560 1.00 53.31 100 TYR A N 1
ATOM 813 C CA . TYR A 1 100 ? -22.050 -10.339 22.519 1.00 53.31 100 TYR A CA 1
ATOM 814 C C . TYR A 1 100 ? -21.835 -11.559 23.434 1.00 53.31 100 TYR A C 1
ATOM 816 O O . TYR A 1 100 ? -22.545 -11.639 24.427 1.00 53.31 100 TYR A O 1
ATOM 824 N N . ASN A 1 101 ? -20.877 -12.477 23.174 1.00 53.22 101 ASN A N 1
ATOM 825 C CA . ASN A 1 101 ? -20.831 -13.729 23.952 1.00 53.22 101 ASN A CA 1
ATOM 826 C C . ASN A 1 101 ? -19.484 -14.470 24.185 1.00 53.22 101 ASN A C 1
ATOM 828 O O . ASN A 1 101 ? -19.540 -15.617 24.617 1.00 53.22 101 ASN A O 1
ATOM 832 N N . CYS A 1 102 ? -18.273 -13.920 23.950 1.00 55.19 102 CYS A N 1
ATOM 833 C CA . CYS A 1 102 ? -17.044 -14.743 24.107 1.00 55.19 102 CYS A CA 1
ATOM 834 C C . CYS A 1 102 ? -15.779 -14.045 24.667 1.00 55.19 102 CYS A C 1
ATOM 836 O O . CYS A 1 102 ? -15.341 -13.010 24.165 1.00 55.19 102 CYS A O 1
ATOM 838 N N . ALA A 1 103 ? -15.115 -14.686 25.646 1.00 56.34 103 ALA A N 1
ATOM 839 C CA . ALA A 1 103 ? -13.896 -14.230 26.346 1.00 56.34 103 ALA A CA 1
ATOM 840 C C . ALA A 1 103 ? -12.661 -13.982 25.444 1.00 56.34 103 ALA A C 1
ATOM 842 O O . ALA A 1 103 ? -11.796 -13.170 25.779 1.00 56.34 103 ALA A O 1
ATOM 843 N N . LEU A 1 104 ? -12.605 -14.599 24.257 1.00 54.06 104 LEU A N 1
ATOM 844 C CA . LEU A 1 104 ? -11.587 -14.318 23.233 1.00 54.06 104 LEU A CA 1
ATOM 845 C C . LEU A 1 104 ? -11.621 -12.853 22.755 1.00 54.06 104 LEU A C 1
ATOM 847 O O . LEU A 1 104 ? -10.576 -12.286 22.436 1.00 54.06 104 LEU A O 1
ATOM 851 N N . CYS A 1 105 ? -12.783 -12.192 22.775 1.00 50.19 105 CYS A N 1
ATOM 852 C CA . CYS A 1 105 ? -12.914 -10.795 22.353 1.00 50.19 105 CYS A CA 1
ATOM 853 C C . CYS A 1 105 ? -12.206 -9.802 23.285 1.00 50.19 105 CYS A C 1
ATOM 855 O O . CYS A 1 105 ? -11.678 -8.796 22.813 1.00 50.19 105 CYS A O 1
ATOM 857 N N . VAL A 1 106 ? -12.153 -10.073 24.592 1.00 54.66 106 VAL A N 1
ATOM 858 C CA . VAL A 1 106 ? -11.429 -9.221 25.553 1.00 54.66 106 VAL A CA 1
ATOM 859 C C . VAL A 1 106 ? -9.918 -9.373 25.359 1.00 54.66 106 VAL A C 1
ATOM 861 O O . VAL A 1 106 ? -9.183 -8.382 25.371 1.00 54.66 106 VAL A O 1
ATOM 864 N N . PHE A 1 107 ? -9.466 -10.595 25.066 1.00 55.56 107 PHE A N 1
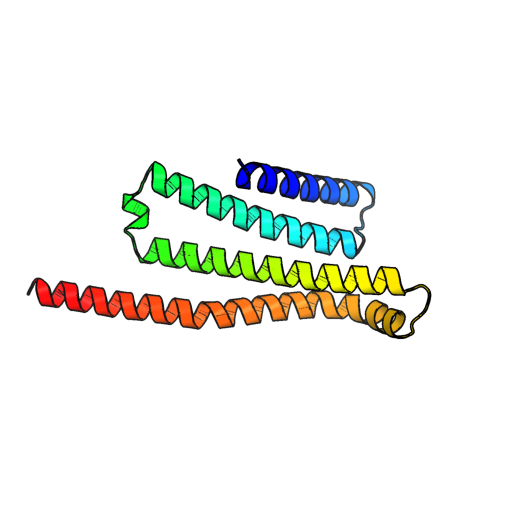ATOM 865 C CA . PHE A 1 107 ? -8.065 -10.895 24.783 1.00 55.56 107 PHE A CA 1
ATOM 866 C C . PHE A 1 107 ? -7.580 -10.234 23.481 1.00 55.56 107 PHE A C 1
ATOM 868 O O . PHE A 1 107 ? -6.532 -9.583 23.464 1.00 55.56 107 PHE A O 1
ATOM 875 N N . LEU A 1 108 ? -8.372 -10.301 22.402 1.00 52.97 108 LEU A N 1
ATOM 876 C CA . LEU A 1 108 ? -8.059 -9.606 21.149 1.00 52.97 108 LEU A CA 1
ATOM 877 C C . LEU A 1 108 ? -8.144 -8.081 21.281 1.00 52.97 108 LEU A C 1
ATOM 879 O O . LEU A 1 108 ? -7.308 -7.388 20.708 1.00 52.97 108 LEU A O 1
ATOM 883 N N . ARG A 1 109 ? -9.076 -7.530 22.068 1.00 48.31 109 ARG A N 1
ATOM 884 C CA . ARG A 1 109 ? -9.165 -6.077 22.309 1.00 48.31 109 ARG A CA 1
ATOM 885 C C . ARG A 1 109 ? -7.905 -5.517 22.977 1.00 48.31 109 ARG A C 1
ATOM 887 O O . ARG A 1 109 ? -7.456 -4.440 22.593 1.00 48.31 109 ARG A O 1
ATOM 894 N N . SER A 1 110 ? -7.319 -6.255 23.922 1.00 56.81 110 SER A N 1
ATOM 895 C CA . SER A 1 110 ? -6.036 -5.908 24.553 1.00 56.81 110 SER A CA 1
ATOM 896 C C . SER A 1 110 ? -4.857 -6.071 23.583 1.00 56.81 110 SER A C 1
ATOM 898 O O . SER A 1 110 ? -3.997 -5.195 23.484 1.00 56.81 110 SER A O 1
ATOM 900 N N . ARG A 1 111 ? -4.854 -7.149 22.786 1.00 53.94 111 ARG A N 1
ATOM 901 C CA . ARG A 1 111 ? -3.777 -7.445 21.833 1.00 53.94 111 ARG A CA 1
ATOM 902 C C . ARG A 1 111 ? -3.810 -6.613 20.559 1.00 53.94 111 ARG A C 1
ATOM 904 O O . ARG A 1 111 ? -2.753 -6.471 19.971 1.00 53.94 111 ARG A O 1
ATOM 911 N N . ILE A 1 112 ? -4.933 -6.033 20.129 1.00 53.50 112 ILE A N 1
ATOM 912 C CA . ILE A 1 112 ? -5.036 -5.253 18.876 1.00 53.50 112 ILE A CA 1
ATOM 913 C C . ILE A 1 112 ? -4.064 -4.065 18.842 1.00 53.50 112 ILE A C 1
ATOM 915 O O . ILE A 1 112 ? -3.449 -3.823 17.806 1.00 53.50 112 ILE A O 1
ATOM 919 N N . SER A 1 113 ? -3.859 -3.371 19.966 1.00 54.00 113 SER A N 1
ATOM 920 C CA . SER A 1 113 ? -2.882 -2.270 20.055 1.00 54.00 113 SER A CA 1
ATOM 921 C C . SER A 1 113 ? -1.453 -2.741 19.739 1.00 54.00 113 SER A C 1
ATOM 923 O O . SER A 1 113 ? -0.687 -2.048 19.075 1.00 54.00 113 SER A O 1
ATOM 925 N N . THR A 1 114 ? -1.117 -3.969 20.143 1.00 56.66 114 THR A N 1
ATOM 926 C CA . THR A 1 114 ? 0.201 -4.588 19.941 1.00 56.66 114 THR A CA 1
ATOM 927 C C . THR A 1 114 ? 0.278 -5.426 18.656 1.00 56.66 114 THR A C 1
ATOM 929 O O . THR A 1 114 ? 1.347 -5.562 18.074 1.00 56.66 114 THR A O 1
ATOM 932 N N . MET A 1 115 ? -0.845 -5.969 18.180 1.00 52.31 115 MET A N 1
ATOM 933 C CA . MET A 1 115 ? -0.952 -6.839 17.005 1.00 52.31 115 MET A CA 1
ATOM 934 C C . MET A 1 115 ? -0.940 -6.050 15.709 1.00 52.31 115 MET A C 1
ATOM 936 O O . MET A 1 115 ? -0.392 -6.550 14.740 1.00 52.31 115 MET A O 1
ATOM 940 N N . VAL A 1 116 ? -1.503 -4.838 15.662 1.00 53.81 116 VAL A N 1
ATOM 941 C CA . VAL A 1 116 ? -1.474 -4.002 14.448 1.00 53.81 116 VAL A CA 1
ATOM 942 C C . VAL A 1 116 ? -0.037 -3.742 13.968 1.00 53.81 116 VAL A C 1
ATOM 944 O O . VAL A 1 116 ? 0.244 -4.056 12.811 1.00 53.81 116 VAL A O 1
ATOM 947 N N . PRO A 1 117 ? 0.910 -3.261 14.801 1.00 51.19 117 PRO A N 1
ATOM 948 C CA . PRO A 1 117 ? 2.294 -3.101 14.358 1.00 51.19 117 PRO A CA 1
ATOM 949 C C . PRO A 1 117 ? 2.974 -4.442 14.050 1.00 51.19 117 PRO A C 1
ATOM 951 O O . PRO A 1 117 ? 3.755 -4.501 13.103 1.00 51.19 117 PRO A O 1
ATOM 954 N N . TRP A 1 118 ? 2.641 -5.522 14.772 1.00 53.50 118 TRP A N 1
ATOM 955 C CA . TRP A 1 118 ? 3.174 -6.875 14.532 1.00 53.50 118 TRP A CA 1
ATOM 956 C C . TRP A 1 118 ? 2.691 -7.496 13.210 1.00 53.50 118 TRP A C 1
ATOM 958 O O . TRP A 1 118 ? 3.446 -8.171 12.517 1.00 53.50 118 TRP A O 1
ATOM 968 N N . LEU A 1 119 ? 1.441 -7.238 12.825 1.00 57.09 119 LEU A N 1
ATOM 969 C CA . LEU A 1 119 ? 0.832 -7.661 11.561 1.00 57.09 119 LEU A CA 1
ATOM 970 C C . LEU A 1 119 ? 1.374 -6.855 10.384 1.00 57.09 119 LEU A C 1
ATOM 972 O O . LEU A 1 119 ? 1.668 -7.411 9.327 1.00 57.09 119 LEU A O 1
ATOM 976 N N . VAL A 1 120 ? 1.571 -5.548 10.569 1.00 58.62 120 VAL A N 1
ATOM 977 C CA . VAL A 1 120 ? 2.231 -4.712 9.560 1.00 58.62 120 VAL A CA 1
ATOM 978 C C . VAL A 1 120 ? 3.674 -5.180 9.359 1.00 58.62 120 VAL A C 1
ATOM 980 O O . VAL A 1 120 ? 4.079 -5.400 8.224 1.00 58.62 120 VAL A O 1
ATOM 983 N N . THR A 1 121 ? 4.430 -5.445 10.427 1.00 59.19 121 THR A N 1
ATOM 984 C CA . THR A 1 121 ? 5.804 -5.965 10.292 1.00 59.19 121 THR A CA 1
ATOM 985 C C . THR A 1 121 ? 5.852 -7.362 9.683 1.00 59.19 121 THR A C 1
ATOM 987 O O . THR A 1 121 ? 6.653 -7.583 8.782 1.00 59.19 121 THR A O 1
ATOM 990 N N . THR A 1 122 ? 4.976 -8.292 10.071 1.00 62.34 122 THR A N 1
ATOM 991 C CA . THR A 1 122 ? 4.937 -9.630 9.446 1.00 62.34 122 THR A CA 1
ATOM 992 C C . THR A 1 122 ? 4.497 -9.584 7.986 1.00 62.34 122 THR A C 1
ATOM 994 O O . THR A 1 122 ? 5.089 -10.279 7.168 1.00 62.34 122 THR A O 1
ATOM 997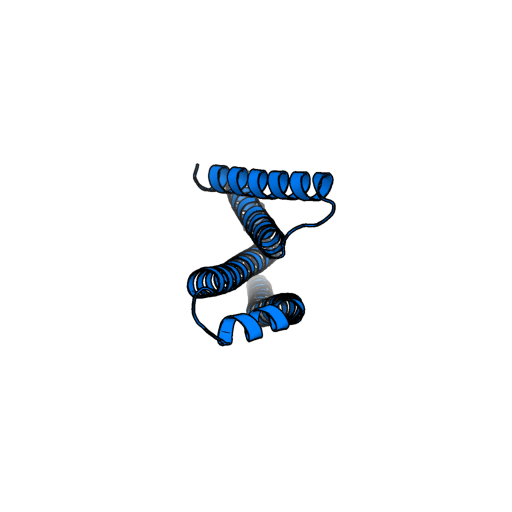 N N . SER A 1 123 ? 3.539 -8.734 7.612 1.00 60.00 123 SER A N 1
ATOM 998 C CA . SER A 1 123 ? 3.159 -8.561 6.201 1.00 60.00 123 SER A CA 1
ATOM 999 C C . SER A 1 123 ? 4.281 -7.934 5.361 1.00 60.00 123 SER A C 1
ATOM 1001 O O . SER A 1 123 ? 4.494 -8.362 4.224 1.00 60.00 123 SER A O 1
ATOM 1003 N N . LEU A 1 124 ? 5.048 -6.994 5.928 1.00 63.19 124 LEU A N 1
ATOM 1004 C CA . LEU A 1 124 ? 6.248 -6.432 5.302 1.00 63.19 124 LEU A CA 1
ATOM 1005 C C . LEU A 1 124 ? 7.338 -7.493 5.134 1.00 63.19 124 LEU A C 1
ATOM 1007 O O . LEU A 1 124 ? 7.844 -7.652 4.027 1.00 63.19 124 LEU A O 1
ATOM 1011 N N . ILE A 1 125 ? 7.655 -8.244 6.194 1.00 68.69 125 ILE A N 1
ATOM 1012 C CA . ILE A 1 125 ? 8.680 -9.299 6.188 1.00 68.69 125 ILE A CA 1
ATOM 1013 C C . ILE A 1 125 ? 8.304 -10.402 5.204 1.00 68.69 125 ILE A C 1
ATOM 1015 O O . ILE A 1 125 ? 9.126 -10.765 4.372 1.00 68.69 125 ILE A O 1
ATOM 1019 N N . MET A 1 126 ? 7.066 -10.899 5.242 1.00 64.00 126 MET A N 1
ATOM 1020 C CA . MET A 1 126 ? 6.605 -11.947 4.329 1.00 64.00 126 MET A CA 1
ATOM 1021 C C . MET A 1 126 ? 6.634 -11.468 2.883 1.00 64.00 126 MET A C 1
ATOM 1023 O O . MET A 1 126 ? 7.104 -12.202 2.022 1.00 64.00 126 MET A O 1
ATOM 1027 N N . SER A 1 127 ? 6.213 -10.227 2.618 1.00 56.12 127 SER A N 1
ATOM 1028 C CA . SER A 1 127 ? 6.250 -9.675 1.262 1.00 56.12 127 SER A CA 1
ATOM 1029 C C . SER A 1 127 ? 7.686 -9.460 0.761 1.00 56.12 127 SER A C 1
ATOM 1031 O O . SER A 1 127 ? 7.968 -9.745 -0.406 1.00 56.12 127 SER A O 1
ATOM 1033 N N . LEU A 1 128 ? 8.612 -9.020 1.624 1.00 63.81 128 LEU A N 1
ATOM 1034 C CA . LEU A 1 128 ? 10.054 -8.961 1.338 1.00 63.81 128 LEU A CA 1
ATOM 1035 C C . LEU A 1 128 ? 10.629 -10.354 1.063 1.00 63.81 128 LEU A C 1
ATOM 1037 O O . LEU A 1 128 ? 11.312 -10.549 0.063 1.00 63.81 128 LEU A O 1
ATOM 1041 N N . LEU A 1 129 ? 10.302 -11.339 1.897 1.00 68.94 129 LEU A N 1
ATOM 1042 C CA . LEU A 1 129 ? 10.803 -12.706 1.783 1.00 68.94 129 LEU A CA 1
ATOM 1043 C C . LEU A 1 129 ? 10.266 -13.423 0.539 1.00 68.94 129 LEU A C 1
ATOM 1045 O O . LEU A 1 129 ? 10.976 -14.228 -0.050 1.00 68.94 129 LEU A O 1
ATOM 1049 N N . SER A 1 130 ? 9.045 -13.114 0.098 1.00 58.50 130 SER A N 1
ATOM 1050 C CA . SER A 1 130 ? 8.499 -13.638 -1.159 1.00 58.50 130 SER A CA 1
ATOM 1051 C C . SER A 1 130 ? 9.023 -12.902 -2.396 1.00 58.50 130 SER A C 1
ATOM 1053 O O . SER A 1 130 ? 9.114 -13.495 -3.469 1.00 58.50 130 SER A O 1
ATOM 1055 N N . SER A 1 131 ? 9.392 -11.622 -2.274 1.00 55.72 131 SER A N 1
ATOM 1056 C CA . SER A 1 131 ? 9.901 -10.822 -3.399 1.00 55.72 131 SER A CA 1
ATOM 1057 C C . SER A 1 131 ? 11.403 -10.975 -3.627 1.00 55.72 131 SER A C 1
ATOM 1059 O O . SER A 1 131 ? 11.830 -10.941 -4.779 1.00 55.72 131 SER A O 1
ATOM 1061 N N . LEU A 1 132 ? 12.201 -11.208 -2.581 1.00 65.06 132 LEU A N 1
ATOM 1062 C CA . LEU A 1 132 ? 13.655 -11.388 -2.680 1.00 65.06 132 LEU A CA 1
ATOM 1063 C C . LEU A 1 132 ? 14.078 -12.538 -3.617 1.00 65.06 132 LEU A C 1
ATOM 1065 O O . LEU A 1 132 ? 14.906 -12.306 -4.496 1.00 65.06 132 LEU A O 1
ATOM 1069 N N . PRO A 1 133 ? 13.525 -13.763 -3.496 1.00 64.38 133 PRO A N 1
ATOM 1070 C CA . PRO A 1 133 ? 13.897 -14.889 -4.350 1.00 64.38 133 PRO A CA 1
ATOM 1071 C C . PRO A 1 133 ? 13.498 -14.648 -5.806 1.00 64.38 133 PRO A C 1
ATOM 1073 O O . PRO A 1 133 ? 14.229 -15.010 -6.724 1.00 64.38 133 PRO A O 1
ATOM 1076 N N . LEU A 1 134 ? 12.350 -13.999 -6.021 1.00 59.44 134 LEU A N 1
ATOM 1077 C CA . LEU A 1 134 ? 11.858 -13.592 -7.337 1.00 59.44 134 LEU A CA 1
ATOM 1078 C C . LEU A 1 134 ? 12.763 -12.526 -7.972 1.00 59.44 134 LEU A C 1
ATOM 1080 O O . LEU A 1 134 ? 13.125 -12.655 -9.142 1.00 59.44 134 LEU A O 1
ATOM 1084 N N . ALA A 1 135 ? 13.190 -11.530 -7.194 1.00 60.47 135 ALA A N 1
ATOM 1085 C CA . ALA A 1 135 ? 14.128 -10.501 -7.629 1.00 60.47 135 ALA A CA 1
ATOM 1086 C C . ALA A 1 135 ? 15.494 -11.110 -7.983 1.00 60.47 135 ALA A C 1
ATOM 1088 O O . ALA A 1 135 ? 15.990 -10.890 -9.088 1.00 60.47 135 ALA A O 1
ATOM 1089 N N . LEU A 1 136 ? 16.054 -11.958 -7.116 1.00 62.59 136 LEU A N 1
ATOM 1090 C CA . LEU A 1 136 ? 17.324 -12.648 -7.358 1.00 62.59 136 LEU A CA 1
ATOM 1091 C C . LEU A 1 136 ? 17.263 -13.554 -8.592 1.00 62.59 136 LEU A C 1
ATOM 1093 O O . LEU A 1 136 ? 18.161 -13.502 -9.427 1.00 62.59 136 LEU A O 1
ATOM 1097 N N . LYS A 1 137 ? 16.189 -14.334 -8.761 1.00 65.94 137 LYS A N 1
ATOM 1098 C CA . LYS A 1 137 ? 16.009 -15.199 -9.936 1.00 65.94 137 LYS A CA 1
ATOM 1099 C C . LYS A 1 137 ? 15.888 -14.386 -11.227 1.00 65.94 137 LYS A C 1
ATOM 1101 O O . LYS A 1 137 ? 16.434 -14.794 -12.246 1.00 65.94 137 LYS A O 1
ATOM 1106 N N . SER A 1 138 ? 15.228 -13.226 -11.178 1.00 59.28 138 SER A N 1
ATOM 1107 C CA . SER A 1 138 ? 15.116 -12.321 -12.328 1.00 59.28 138 SER A CA 1
ATOM 1108 C C . SER A 1 138 ? 16.456 -11.671 -12.703 1.00 59.28 138 SER A C 1
ATOM 1110 O O . SER A 1 138 ? 16.816 -11.647 -13.877 1.00 59.28 138 SER A O 1
ATOM 1112 N N . ILE A 1 139 ? 17.245 -11.231 -11.717 1.00 62.53 139 ILE A N 1
ATOM 1113 C CA . ILE A 1 139 ? 18.586 -10.661 -11.931 1.00 62.53 139 ILE A CA 1
ATOM 1114 C C . ILE A 1 139 ? 19.539 -11.721 -1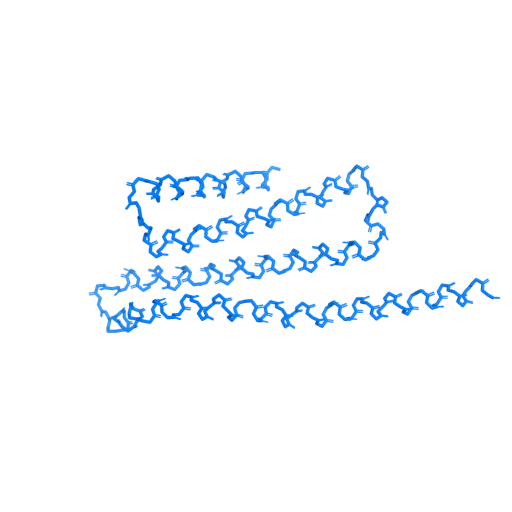2.501 1.00 62.53 139 ILE A C 1
ATOM 1116 O O . ILE A 1 139 ? 20.291 -11.441 -13.431 1.00 62.53 139 ILE A O 1
ATOM 1120 N N . ASN A 1 140 ? 19.475 -12.953 -11.988 1.00 63.19 140 ASN A N 1
ATOM 1121 C CA . ASN A 1 140 ? 20.334 -14.045 -12.443 1.00 63.19 140 ASN A CA 1
ATOM 1122 C C . ASN A 1 140 ? 19.982 -14.484 -13.879 1.00 63.19 140 ASN A C 1
ATOM 1124 O O . ASN A 1 140 ? 20.867 -14.645 -14.713 1.00 63.19 140 ASN A O 1
ATOM 1128 N N . LEU A 1 141 ? 18.687 -14.578 -14.214 1.00 63.19 141 LEU A N 1
ATOM 1129 C CA . LEU A 1 141 ? 18.230 -14.858 -15.582 1.00 63.19 141 LEU A CA 1
ATOM 1130 C C . LEU A 1 141 ? 18.649 -13.753 -16.568 1.00 63.19 141 LEU A C 1
ATOM 1132 O O . LEU A 1 141 ? 19.018 -14.046 -17.702 1.00 63.19 141 LEU A O 1
ATOM 1136 N N . TYR A 1 142 ? 18.619 -12.490 -16.134 1.00 61.94 142 TYR A N 1
ATOM 1137 C CA . TYR A 1 142 ? 19.076 -11.351 -16.928 1.00 61.94 142 TYR A CA 1
ATOM 1138 C C . TYR A 1 142 ? 20.579 -11.421 -17.234 1.00 61.94 142 TYR A C 1
ATOM 1140 O O . TYR A 1 142 ? 20.963 -11.276 -18.392 1.00 61.94 142 TYR A O 1
ATOM 1148 N N . LEU A 1 143 ? 21.420 -11.698 -16.230 1.00 64.38 143 LEU A N 1
ATOM 1149 C CA . LEU A 1 143 ? 22.863 -11.872 -16.437 1.00 64.38 143 LEU A CA 1
ATOM 1150 C C . LEU A 1 143 ? 23.153 -13.027 -17.399 1.00 64.38 143 LEU A C 1
ATOM 1152 O O . LEU A 1 143 ? 23.952 -12.871 -18.316 1.00 64.38 143 LEU A O 1
ATOM 1156 N N . VAL A 1 144 ? 22.452 -14.152 -17.245 1.00 66.06 144 VAL A N 1
ATOM 1157 C CA . VAL A 1 144 ? 22.583 -15.308 -18.142 1.00 66.06 144 VAL A CA 1
ATOM 1158 C C . VAL A 1 144 ? 22.181 -14.954 -19.579 1.00 66.06 144 VAL A C 1
ATOM 1160 O O . VAL A 1 144 ? 22.919 -15.270 -20.506 1.00 66.06 144 VAL A O 1
ATOM 1163 N N . LEU A 1 145 ? 21.065 -14.250 -19.789 1.00 67.88 145 LEU A N 1
ATOM 1164 C CA . LEU A 1 145 ? 20.640 -13.805 -21.124 1.00 67.88 145 LEU A CA 1
ATOM 1165 C C . LEU A 1 145 ? 21.613 -12.793 -21.743 1.00 67.88 145 LEU A C 1
ATOM 1167 O O . LEU A 1 145 ? 21.875 -12.863 -22.942 1.00 67.88 145 LEU A O 1
ATOM 1171 N N . GLN A 1 146 ? 22.171 -11.879 -20.946 1.00 66.25 146 GLN A N 1
ATOM 1172 C CA . GLN A 1 146 ? 23.165 -10.914 -21.415 1.00 66.25 146 GLN A CA 1
ATOM 1173 C C . GLN A 1 146 ? 24.482 -11.606 -21.801 1.00 66.25 146 GLN A C 1
ATOM 1175 O O . GLN A 1 146 ? 25.070 -11.254 -22.821 1.00 66.25 146 GLN A O 1
ATOM 1180 N N . ILE A 1 147 ? 24.906 -12.624 -21.045 1.00 60.97 147 ILE A N 1
ATOM 1181 C CA . ILE A 1 147 ? 26.072 -13.458 -21.368 1.00 60.97 147 ILE A CA 1
ATOM 1182 C C . ILE A 1 147 ? 25.826 -14.257 -22.656 1.00 60.97 147 ILE A C 1
ATOM 1184 O O . ILE A 1 147 ? 26.670 -14.239 -23.545 1.00 60.97 147 ILE A O 1
ATOM 1188 N N . ILE A 1 148 ? 24.662 -14.898 -22.805 1.00 65.19 148 ILE A N 1
ATOM 1189 C CA . ILE A 1 148 ? 24.303 -15.647 -24.024 1.00 65.19 148 ILE A CA 1
ATOM 1190 C C . ILE A 1 148 ? 24.254 -14.724 -25.248 1.00 65.19 148 ILE A C 1
ATOM 1192 O O . ILE A 1 148 ? 24.763 -15.081 -26.308 1.00 65.19 148 ILE A O 1
ATOM 1196 N N . PHE A 1 149 ? 23.677 -13.528 -25.111 1.00 59.34 149 PHE A N 1
ATOM 1197 C CA . PHE A 1 149 ? 23.630 -12.535 -26.185 1.00 59.34 149 PHE A CA 1
ATOM 1198 C C . PHE A 1 149 ? 25.031 -12.050 -26.579 1.00 59.34 149 PHE A C 1
ATOM 1200 O O . PHE A 1 149 ? 25.318 -11.938 -27.766 1.00 59.34 149 PHE A O 1
ATOM 1207 N N . PHE A 1 150 ? 25.916 -11.824 -25.604 1.00 54.03 150 PHE A N 1
ATOM 1208 C CA . PHE A 1 150 ? 27.308 -11.443 -25.854 1.00 54.03 150 PHE A CA 1
ATOM 1209 C C . PHE A 1 150 ? 28.100 -12.566 -26.545 1.00 54.03 150 PHE A C 1
ATOM 1211 O O . PHE A 1 150 ? 28.829 -12.295 -27.491 1.00 54.03 150 PHE A O 1
ATOM 1218 N N . ILE A 1 151 ? 27.895 -13.825 -26.138 1.00 58.16 151 ILE A N 1
ATOM 1219 C CA . ILE A 1 151 ? 28.493 -15.011 -26.780 1.00 58.16 151 ILE A CA 1
ATOM 1220 C C . ILE A 1 151 ? 27.956 -15.224 -28.202 1.00 58.16 151 ILE A C 1
ATOM 1222 O O . ILE A 1 151 ? 28.682 -15.712 -29.049 1.00 58.16 151 ILE A O 1
ATOM 1226 N N . SER A 1 152 ? 26.702 -14.862 -28.483 1.00 53.38 152 SER A N 1
ATOM 1227 C CA . SER A 1 152 ? 26.098 -15.032 -29.817 1.00 53.38 152 SER A CA 1
ATOM 1228 C C . SER A 1 152 ? 26.524 -13.958 -30.829 1.00 53.38 152 SER A C 1
ATOM 1230 O O . SER A 1 152 ? 26.213 -14.082 -32.011 1.00 53.38 152 SER A O 1
ATOM 1232 N N . ILE A 1 153 ? 27.154 -12.876 -30.359 1.00 63.16 153 ILE A N 1
ATOM 1233 C CA . ILE A 1 153 ? 27.666 -11.763 -31.179 1.00 63.16 153 ILE A CA 1
ATOM 1234 C C . ILE A 1 153 ? 29.177 -11.892 -31.426 1.00 63.16 153 ILE A C 1
ATOM 1236 O O . ILE A 1 153 ? 29.686 -11.282 -32.367 1.00 63.16 153 ILE A O 1
ATOM 1240 N N . LEU A 1 154 ? 29.874 -12.659 -30.583 1.00 55.5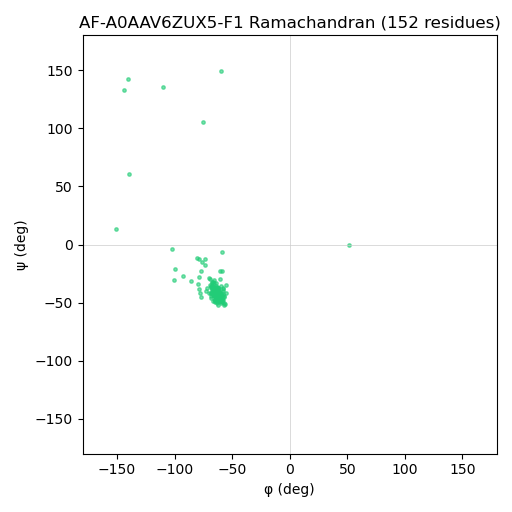3 154 LEU A N 1
ATOM 1241 C CA . LEU A 1 154 ? 31.292 -12.990 -30.709 1.00 55.53 154 LEU A CA 1
ATOM 1242 C C . LEU A 1 154 ? 31.488 -14.195 -31.640 1.00 55.53 154 LEU A C 1
ATOM 1244 O O . LEU A 1 154 ? 32.463 -14.159 -32.420 1.00 55.53 154 LEU A O 1
#

Solvent-accessible surface area (backbone atoms only — not comparable to full-atom values): 8249 Å² total; per-residue (Å²): 111,70,60,59,54,52,32,52,53,23,49,51,50,39,50,54,52,51,51,46,30,73,73,63,77,55,69,57,72,65,58,51,52,52,36,52,38,23,50,34,46,29,54,38,39,50,53,51,52,49,51,54,49,37,56,74,78,40,51,72,62,63,69,36,59,68,59,42,49,53,53,50,50,54,45,51,39,31,50,51,47,32,52,56,46,49,53,53,50,50,54,51,50,53,44,65,68,48,55,87,76,50,77,66,42,60,55,47,62,66,39,44,78,62,42,53,63,52,51,52,48,48,48,50,50,51,41,48,65,62,39,48,60,55,51,50,51,52,53,52,52,49,52,52,52,52,50,53,53,52,61,74,74,105

Organism: Engystomops pustulosus (NCBI:txid76066)